Protein AF-Q0W594-F1 (afdb_monomer)

pLDDT: mean 93.72, std 9.68, range [37.03, 98.62]

InterPro domains:
  IPR011004 Trimeric LpxA-like superfamily [SSF51161] (40-113)

Foldseek 3Di:
DDDPQWDADVVQQEIEGDACEEDADEAAEQGEYEYHALYEDAEEYAYAAEYEQAHNYEYAEEYHYAEYEAYANYEYAYEYHYNEEYEYDHLYEYAYEYEHAYEYEEEPNAAYQEEAYAYEYEYEDDDRYPHYHYPHYDYDYDD

Mean predicted aligned error: 4.05 Å

Radius of gyration: 14.61 Å; Cα contacts (8 Å, |Δi|>4): 480; chains: 1; bounding box: 41×26×40 Å

Solvent-accessible surface area (backbone atoms only — not comparable to full-atom values): 6463 Å² total; per-residue (Å²): 134,91,70,65,46,56,46,78,40,74,92,75,42,28,40,34,33,32,62,71,22,73,40,76,64,65,43,79,45,90,28,23,38,38,37,20,41,48,12,34,34,61,29,38,36,42,32,74,22,42,34,36,34,27,46,44,12,32,30,54,26,38,38,34,27,28,32,37,38,37,22,38,50,14,39,29,55,23,37,39,42,27,65,30,40,38,39,36,29,43,45,16,34,29,60,25,47,34,41,27,54,23,35,35,43,35,36,41,67,26,40,34,49,26,39,38,29,63,24,46,34,38,34,23,76,60,79,41,30,91,49,68,47,46,72,38,77,44,83,46,79,86,129

Organism: Methanocella arvoryzae (strain DSM 22066 / NBRC 105507 / MRE50) (NCBI:txid351160)

Sequence (143 aa):
MDRSSIRAHIESNTLIIGKNSNYIKPINYRVNLLAGMNSRLLEHVAIDGDLILSKGAQAMGDVKANNVILGPWTIIRGDLTVKGDLMALDHARVLGKVTCKGSAVIRPDVAFGELQSNGLIEYYGKKPAKKTRGKIVTKKVEK

Nearest PDB structures (foldseek):
  4nuh-assembly1_A  TM=4.005E-01  e=7.119E+00  Leucosporidium
  8x1p-assembly1_A  TM=2.234E-01  e=9.866E+00  Flavobacterium frigoris PS1

Structure (mmCIF, N/CA/C/O backbone):
data_AF-Q0W594-F1
#
_entry.id   AF-Q0W594-F1
#
loop_
_atom_site.group_PDB
_atom_site.id
_atom_site.type_symbol
_atom_site.label_atom_id
_atom_site.label_alt_id
_atom_site.label_comp_id
_atom_site.label_asym_id
_atom_site.label_entity_id
_atom_site.label_seq_id
_atom_site.pdbx_PDB_ins_code
_atom_site.Cartn_x
_atom_site.Cartn_y
_atom_site.Cartn_z
_atom_site.occupancy
_atom_site.B_iso_or_equiv
_atom_site.auth_seq_id
_atom_site.auth_comp_id
_atom_sit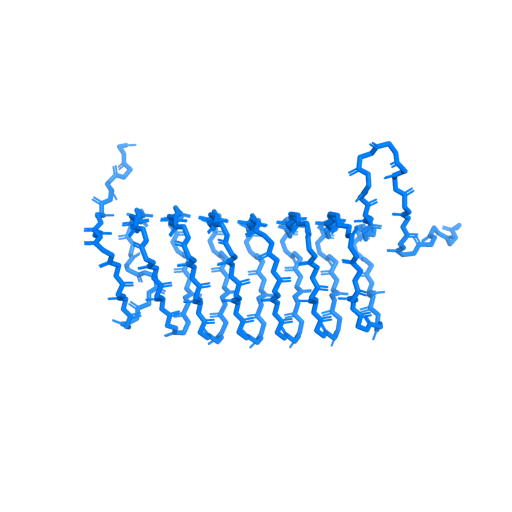e.auth_asym_id
_atom_site.auth_atom_id
_atom_site.pdbx_PDB_model_num
ATOM 1 N N . MET A 1 1 ? 23.094 -13.360 -14.594 1.00 37.03 1 MET A N 1
ATOM 2 C CA . MET A 1 1 ? 22.098 -13.150 -15.666 1.00 37.03 1 MET A CA 1
ATOM 3 C C . MET A 1 1 ? 21.153 -12.060 -15.212 1.00 37.03 1 MET A C 1
ATOM 5 O O . MET A 1 1 ? 20.387 -12.283 -14.281 1.00 37.03 1 MET A O 1
ATOM 9 N N . ASP A 1 2 ? 21.297 -10.880 -15.801 1.00 40.16 2 ASP A N 1
ATOM 10 C CA . ASP A 1 2 ? 20.557 -9.671 -15.453 1.00 40.16 2 ASP A CA 1
ATOM 11 C C . ASP A 1 2 ? 19.096 -9.826 -15.904 1.00 40.16 2 ASP A C 1
ATOM 13 O O . ASP A 1 2 ? 18.748 -9.629 -17.068 1.00 40.16 2 ASP A O 1
ATOM 17 N N . ARG A 1 3 ? 18.245 -10.341 -15.010 1.00 52.50 3 ARG A N 1
ATOM 18 C CA . ARG A 1 3 ? 16.804 -10.400 -15.262 1.00 52.50 3 ARG A CA 1
ATOM 19 C C . ARG A 1 3 ? 16.294 -8.986 -15.079 1.00 52.50 3 ARG A C 1
ATOM 21 O O . ARG A 1 3 ? 16.333 -8.484 -13.959 1.00 52.50 3 ARG A O 1
ATOM 28 N N . SER A 1 4 ? 15.820 -8.375 -16.163 1.00 61.78 4 SER A N 1
ATOM 29 C CA . SER A 1 4 ? 15.199 -7.055 -16.139 1.00 61.78 4 SER A CA 1
ATOM 30 C C . SER A 1 4 ? 14.302 -6.926 -14.909 1.00 61.78 4 SER A C 1
ATOM 32 O O . SER A 1 4 ? 13.412 -7.751 -14.692 1.00 61.78 4 SER A O 1
ATOM 34 N N . SER A 1 5 ? 14.544 -5.892 -14.101 1.00 78.31 5 SER A N 1
ATOM 35 C CA . SER A 1 5 ? 13.817 -5.590 -12.858 1.00 78.31 5 SER A CA 1
ATOM 36 C C . SER A 1 5 ? 12.300 -5.462 -13.036 1.00 78.31 5 SER A C 1
ATOM 38 O O . SER A 1 5 ? 11.571 -5.350 -12.054 1.00 78.31 5 SER A O 1
ATOM 40 N N . ILE A 1 6 ? 11.825 -5.454 -14.282 1.00 89.12 6 ILE A N 1
ATOM 41 C CA . ILE A 1 6 ? 10.448 -5.258 -14.692 1.00 89.12 6 ILE A CA 1
ATOM 42 C C . ILE A 1 6 ? 10.115 -6.146 -15.897 1.00 89.12 6 ILE A C 1
ATOM 44 O O . ILE A 1 6 ? 10.916 -6.275 -16.823 1.00 89.12 6 ILE A O 1
ATOM 48 N N . ARG A 1 7 ? 8.922 -6.743 -15.898 1.00 92.31 7 ARG A N 1
ATOM 49 C CA . ARG A 1 7 ? 8.379 -7.544 -17.002 1.00 92.31 7 ARG A CA 1
ATOM 50 C C . ARG A 1 7 ? 6.889 -7.271 -17.163 1.00 92.31 7 ARG A C 1
ATOM 52 O O . ARG A 1 7 ? 6.177 -7.215 -16.168 1.00 92.31 7 ARG A O 1
ATOM 59 N N . ALA A 1 8 ? 6.404 -7.165 -18.394 1.00 92.94 8 ALA A N 1
ATOM 60 C CA . ALA A 1 8 ? 4.972 -7.121 -18.674 1.00 92.94 8 ALA A CA 1
ATOM 61 C C . ALA A 1 8 ? 4.411 -8.537 -18.880 1.00 92.94 8 ALA A C 1
ATOM 63 O O . ALA A 1 8 ? 5.017 -9.361 -19.564 1.00 92.94 8 ALA A O 1
ATOM 64 N N . HIS A 1 9 ? 3.253 -8.812 -18.290 1.00 94.25 9 HIS A N 1
ATOM 65 C CA . HIS A 1 9 ? 2.424 -9.977 -18.562 1.00 94.25 9 HIS A CA 1
ATOM 66 C C . HIS A 1 9 ? 1.178 -9.506 -19.315 1.00 94.25 9 HIS A C 1
ATOM 68 O O . HIS A 1 9 ? 0.288 -8.886 -18.731 1.00 94.25 9 HIS A O 1
ATOM 74 N N . ILE A 1 10 ? 1.170 -9.738 -20.628 1.00 92.38 10 ILE A N 1
ATOM 75 C CA . ILE A 1 10 ? 0.223 -9.117 -21.565 1.00 92.38 10 ILE A CA 1
ATOM 76 C C . ILE A 1 10 ? -1.206 -9.603 -21.305 1.00 92.38 10 ILE A C 1
ATOM 78 O O . ILE A 1 10 ? -2.116 -8.785 -21.228 1.00 92.38 10 ILE A O 1
ATOM 82 N N . GLU A 1 11 ? -1.392 -10.907 -21.090 1.00 93.25 11 GLU A N 1
ATOM 83 C CA . GLU A 1 11 ? -2.719 -11.522 -20.934 1.00 93.25 11 GLU A CA 1
ATOM 84 C C . GLU A 1 11 ? -3.510 -10.959 -19.747 1.00 93.25 11 GLU A C 1
ATOM 86 O O . GLU A 1 11 ? -4.712 -10.742 -19.846 1.00 93.25 11 GLU A O 1
ATOM 91 N N . SER A 1 12 ? -2.835 -10.672 -18.629 1.00 92.94 12 SER A N 1
ATOM 92 C CA . SER A 1 12 ? -3.466 -10.092 -17.432 1.00 92.94 12 SER A CA 1
ATOM 93 C C . SER A 1 12 ? -3.310 -8.573 -17.341 1.00 92.94 12 SER A C 1
ATOM 95 O O . SER A 1 12 ? -3.648 -7.978 -16.313 1.00 92.94 12 SER A O 1
ATOM 97 N N . ASN A 1 13 ? -2.746 -7.945 -18.380 1.00 95.94 13 ASN A N 1
ATOM 98 C CA . ASN A 1 13 ? -2.372 -6.535 -18.398 1.00 95.94 13 ASN A CA 1
ATOM 99 C C . ASN A 1 13 ? -1.603 -6.120 -17.124 1.00 95.94 13 ASN A C 1
ATOM 101 O O . ASN A 1 13 ? -1.933 -5.128 -16.473 1.00 95.94 13 ASN A O 1
ATOM 105 N N . THR A 1 14 ? -0.623 -6.931 -16.705 1.00 96.75 14 THR A N 1
ATOM 106 C CA . THR A 1 14 ? 0.091 -6.753 -15.431 1.00 96.75 14 THR A CA 1
ATOM 107 C C . THR A 1 14 ? 1.555 -6.427 -15.650 1.00 96.75 14 THR A C 1
ATOM 109 O O . THR A 1 14 ? 2.298 -7.178 -16.278 1.00 96.75 14 THR A O 1
ATOM 112 N N . LEU A 1 15 ? 2.005 -5.340 -15.045 1.00 95.81 15 LEU A N 1
ATOM 113 C CA . LEU A 1 15 ? 3.410 -5.026 -14.883 1.00 95.81 15 LEU A CA 1
ATOM 114 C C . LEU A 1 15 ? 3.941 -5.733 -13.635 1.00 95.81 15 LEU A C 1
ATOM 116 O O . LEU A 1 15 ? 3.368 -5.623 -12.556 1.00 95.81 15 LEU A O 1
ATOM 120 N N . ILE A 1 16 ? 5.027 -6.478 -13.773 1.00 96.19 16 ILE A N 1
ATOM 121 C CA . ILE A 1 16 ? 5.621 -7.270 -12.698 1.00 96.19 16 ILE A CA 1
ATOM 122 C C . ILE A 1 16 ? 7.002 -6.706 -12.405 1.00 96.19 16 ILE A C 1
ATOM 124 O O . ILE A 1 16 ? 7.886 -6.764 -13.258 1.00 96.19 16 ILE A O 1
ATOM 128 N N . ILE A 1 17 ? 7.200 -6.202 -11.190 1.00 95.31 17 ILE A N 1
ATOM 129 C CA . ILE A 1 17 ? 8.519 -5.825 -10.682 1.00 95.31 17 ILE A CA 1
ATOM 130 C C . ILE A 1 17 ? 9.139 -7.048 -10.018 1.00 95.31 17 ILE A C 1
ATOM 132 O O . ILE A 1 17 ? 8.504 -7.728 -9.209 1.00 95.31 17 ILE A O 1
ATOM 136 N N . GLY A 1 18 ? 10.381 -7.344 -10.385 1.00 94.50 18 GLY A N 1
ATOM 137 C CA . GLY A 1 18 ? 11.125 -8.489 -9.882 1.00 94.50 18 GLY A CA 1
ATOM 138 C C . GLY A 1 18 ? 11.289 -8.475 -8.361 1.00 94.50 18 GLY A C 1
ATOM 139 O O . GLY A 1 18 ? 11.218 -7.442 -7.694 1.00 94.50 18 GLY A O 1
ATOM 140 N N . LYS A 1 19 ? 11.521 -9.658 -7.790 1.00 95.38 19 LYS A N 1
ATOM 141 C CA . LYS A 1 19 ? 11.888 -9.795 -6.375 1.00 95.38 19 LYS A CA 1
ATOM 142 C C . LYS A 1 19 ? 13.265 -9.169 -6.145 1.00 95.38 19 LYS A C 1
ATOM 144 O O . LYS A 1 19 ? 14.154 -9.353 -6.970 1.00 95.38 19 LYS A O 1
ATOM 149 N N . ASN A 1 20 ? 13.453 -8.502 -5.006 1.00 95.12 20 ASN A N 1
ATOM 150 C CA . ASN A 1 20 ? 14.691 -7.802 -4.638 1.00 95.12 20 ASN A CA 1
ATOM 151 C C . ASN A 1 20 ? 15.158 -6.772 -5.690 1.00 95.12 20 ASN A C 1
ATOM 153 O O . ASN A 1 20 ? 16.345 -6.465 -5.776 1.00 95.12 20 ASN A O 1
ATOM 157 N N . SER A 1 21 ? 14.238 -6.258 -6.509 1.00 93.69 21 SER A N 1
ATOM 158 C CA . SER A 1 21 ? 14.547 -5.304 -7.572 1.00 93.69 21 SER A CA 1
ATOM 159 C C . SER A 1 21 ? 14.194 -3.880 -7.159 1.00 93.69 21 SER A C 1
ATOM 161 O O . SER A 1 21 ? 13.203 -3.651 -6.467 1.00 93.69 21 SER A O 1
ATOM 163 N N . ASN A 1 22 ? 14.974 -2.914 -7.639 1.00 93.69 22 ASN A N 1
ATOM 164 C CA . ASN A 1 22 ? 14.660 -1.495 -7.510 1.00 93.69 22 ASN A CA 1
ATOM 165 C C . ASN A 1 22 ? 14.122 -0.975 -8.846 1.00 93.69 22 ASN A C 1
ATOM 167 O O . ASN A 1 22 ? 14.730 -1.201 -9.894 1.00 93.69 22 ASN A O 1
ATOM 171 N N . TYR A 1 23 ? 13.001 -0.264 -8.803 1.00 93.56 23 TYR A N 1
ATOM 172 C CA . TYR A 1 23 ? 12.433 0.453 -9.933 1.00 93.56 23 TYR A CA 1
ATOM 173 C C . TYR A 1 23 ? 12.455 1.949 -9.638 1.00 93.56 23 TYR A C 1
ATOM 175 O O . TYR A 1 23 ? 11.864 2.409 -8.664 1.00 93.56 23 TYR A O 1
ATOM 183 N N . ILE A 1 24 ? 13.192 2.689 -10.464 1.00 92.06 24 ILE A N 1
ATOM 184 C CA . ILE A 1 24 ? 13.577 4.081 -10.189 1.00 92.06 24 ILE A CA 1
ATOM 185 C C . ILE A 1 24 ? 12.635 5.075 -10.878 1.00 92.06 24 ILE A C 1
ATOM 187 O O . ILE A 1 24 ? 12.624 6.246 -10.544 1.00 92.06 24 ILE A O 1
ATOM 191 N N . LYS A 1 25 ? 11.853 4.637 -11.867 1.00 92.12 25 LYS A N 1
ATOM 192 C CA . LYS A 1 25 ? 10.979 5.536 -12.627 1.00 92.12 25 LYS A CA 1
ATOM 193 C C . LYS A 1 25 ? 9.592 5.611 -11.981 1.00 92.12 25 LYS A C 1
ATOM 195 O O . LYS A 1 25 ? 9.164 4.632 -11.368 1.00 92.12 25 LYS A O 1
ATOM 200 N N . PRO A 1 26 ? 8.857 6.719 -12.157 1.00 93.38 26 PRO A N 1
ATOM 201 C CA . PRO A 1 26 ? 7.455 6.758 -11.775 1.00 93.38 26 PRO A CA 1
ATOM 202 C C . PRO A 1 26 ? 6.641 5.792 -12.643 1.00 93.38 26 PRO A C 1
ATOM 204 O O . PRO A 1 26 ? 6.914 5.615 -13.834 1.00 93.38 26 PRO A O 1
ATOM 207 N N . ILE A 1 27 ? 5.629 5.163 -12.050 1.00 93.25 27 ILE A N 1
ATOM 208 C CA . ILE A 1 27 ? 4.746 4.218 -12.746 1.00 93.25 27 ILE A CA 1
ATOM 209 C C . ILE A 1 27 ? 3.416 4.920 -12.992 1.00 93.25 27 ILE A C 1
ATOM 211 O O . ILE A 1 27 ? 2.629 5.054 -12.066 1.00 93.25 27 ILE A O 1
ATOM 215 N N . ASN A 1 28 ? 3.163 5.342 -14.233 1.00 94.50 28 ASN A N 1
ATOM 216 C CA . ASN A 1 28 ? 1.923 6.013 -14.641 1.00 94.50 28 ASN A CA 1
ATOM 217 C C . ASN A 1 28 ? 1.291 5.275 -15.827 1.00 94.50 28 ASN A C 1
ATOM 219 O O . ASN A 1 28 ? 1.350 5.742 -16.963 1.00 94.50 28 ASN A O 1
ATOM 223 N N . TYR A 1 29 ? 0.752 4.080 -15.579 1.00 91.81 29 TYR A N 1
ATOM 224 C CA . TYR A 1 29 ? 0.275 3.185 -16.637 1.00 91.81 29 TYR A CA 1
ATOM 225 C C . TYR A 1 29 ? -1.129 2.645 -16.355 1.00 91.81 29 TYR A C 1
ATOM 227 O O . TYR A 1 29 ? -1.524 2.423 -15.210 1.00 91.81 29 TYR A O 1
ATOM 235 N N . ARG A 1 30 ? -1.873 2.355 -17.425 1.00 95.12 30 ARG A N 1
ATOM 236 C CA . ARG A 1 30 ? -3.197 1.715 -17.367 1.00 95.12 30 ARG A CA 1
ATOM 237 C C . ARG A 1 30 ? -3.058 0.193 -17.301 1.00 95.12 30 ARG A C 1
ATOM 239 O O . ARG A 1 30 ? -3.429 -0.516 -18.233 1.00 95.12 30 ARG A O 1
ATOM 246 N N . VAL A 1 31 ? -2.456 -0.285 -16.217 1.00 96.38 31 VAL A N 1
ATOM 247 C CA . VAL A 1 31 ? -2.088 -1.691 -15.995 1.00 96.38 31 VAL A CA 1
ATOM 248 C C . VAL A 1 31 ? -2.336 -2.085 -14.544 1.00 96.38 31 VAL A C 1
ATOM 250 O O . VAL A 1 31 ? -2.406 -1.230 -13.663 1.00 96.38 31 VAL A O 1
ATOM 253 N N . ASN A 1 32 ? -2.399 -3.385 -14.290 1.00 97.88 32 ASN A N 1
ATOM 254 C CA . ASN A 1 32 ? -2.206 -3.941 -12.955 1.00 97.88 32 ASN A CA 1
ATOM 255 C C . ASN A 1 32 ? -0.713 -3.896 -12.596 1.00 97.88 32 ASN A C 1
ATOM 257 O O . ASN A 1 32 ? 0.136 -4.005 -13.482 1.00 97.88 32 ASN A O 1
ATOM 261 N N . LEU A 1 33 ? -0.364 -3.790 -11.316 1.00 97.69 33 LEU A N 1
ATOM 262 C CA . LEU A 1 33 ? 1.027 -3.819 -10.857 1.00 97.69 33 LEU A CA 1
ATOM 263 C C . LEU A 1 33 ? 1.216 -4.878 -9.774 1.00 97.69 33 LEU A C 1
ATOM 265 O O . LEU A 1 33 ? 0.585 -4.832 -8.722 1.00 97.69 33 LEU A O 1
ATOM 269 N N . LEU A 1 34 ? 2.152 -5.794 -10.003 1.00 97.69 34 LEU A N 1
ATOM 270 C CA . LEU A 1 34 ? 2.643 -6.728 -8.999 1.00 97.69 34 LEU A CA 1
ATOM 271 C C . LEU A 1 34 ? 4.080 -6.353 -8.654 1.00 97.69 34 LEU A C 1
ATOM 273 O O . LEU A 1 34 ? 5.005 -6.593 -9.432 1.00 97.69 34 LEU A O 1
ATOM 277 N N . ALA A 1 35 ? 4.280 -5.785 -7.470 1.00 97.06 35 ALA A N 1
ATOM 278 C CA . ALA A 1 35 ? 5.608 -5.531 -6.940 1.00 97.06 35 ALA A CA 1
ATOM 279 C C . ALA A 1 35 ? 6.101 -6.771 -6.188 1.00 97.06 35 ALA A C 1
ATOM 281 O O . ALA A 1 35 ? 5.488 -7.202 -5.206 1.00 97.06 35 ALA A O 1
ATOM 282 N N . GLY A 1 36 ? 7.182 -7.385 -6.671 1.00 96.50 36 GLY A N 1
ATOM 283 C CA . GLY A 1 36 ? 7.755 -8.601 -6.100 1.00 96.50 36 GLY A CA 1
ATOM 284 C C . GLY A 1 36 ? 8.251 -8.425 -4.663 1.00 96.50 36 GLY A C 1
ATOM 285 O O . GLY A 1 36 ? 8.382 -7.316 -4.149 1.00 96.50 36 GLY A O 1
ATOM 286 N N . MET A 1 37 ? 8.547 -9.537 -3.988 1.00 96.81 37 MET A N 1
ATOM 287 C CA . MET A 1 37 ? 9.037 -9.508 -2.604 1.00 96.81 37 MET A CA 1
ATOM 288 C C . MET A 1 37 ? 10.298 -8.653 -2.464 1.00 96.81 37 MET A C 1
ATOM 290 O O . MET A 1 37 ? 11.202 -8.764 -3.293 1.00 96.81 37 MET A O 1
ATOM 294 N N . ASN A 1 38 ? 10.351 -7.830 -1.414 1.00 96.56 38 ASN A N 1
ATOM 295 C CA . ASN A 1 38 ? 11.442 -6.887 -1.131 1.00 96.56 38 ASN A CA 1
ATOM 296 C C . ASN A 1 38 ? 11.800 -5.948 -2.300 1.00 96.56 38 ASN A C 1
ATOM 298 O O . ASN A 1 38 ? 12.908 -5.410 -2.341 1.00 96.56 38 AS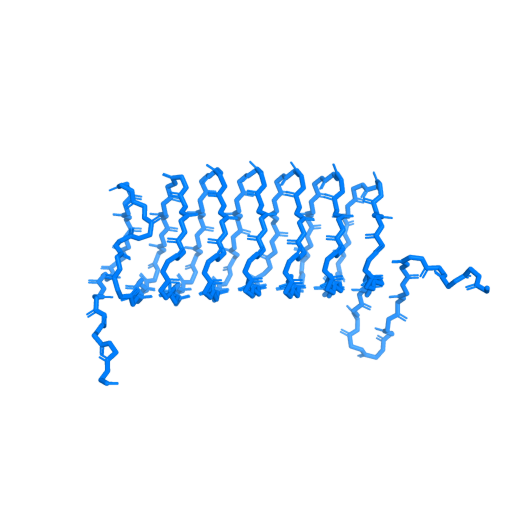N A O 1
ATOM 302 N N . SER A 1 39 ? 10.904 -5.778 -3.276 1.00 96.69 39 SER A N 1
ATOM 303 C CA . SER A 1 39 ? 11.107 -4.806 -4.348 1.00 96.69 39 SER A CA 1
ATOM 304 C C . SER A 1 39 ? 10.936 -3.385 -3.819 1.00 96.69 39 SER A C 1
ATOM 306 O O . SER A 1 39 ? 10.255 -3.162 -2.816 1.00 96.69 39 SER A O 1
ATOM 308 N N . ARG A 1 40 ? 11.566 -2.413 -4.476 1.00 96.44 40 ARG A N 1
ATOM 309 C CA . ARG A 1 40 ? 11.447 -0.999 -4.114 1.00 96.44 40 ARG A CA 1
ATOM 310 C C . ARG A 1 40 ? 11.025 -0.189 -5.324 1.00 96.44 40 ARG A C 1
ATOM 312 O O . ARG A 1 40 ? 11.707 -0.202 -6.344 1.00 96.44 40 ARG A O 1
ATOM 319 N N . LEU A 1 41 ? 9.923 0.529 -5.189 1.00 96.19 41 LEU A N 1
ATOM 320 C CA . LEU A 1 41 ? 9.449 1.539 -6.125 1.00 96.19 41 LEU A CA 1
ATOM 321 C C . LEU A 1 41 ? 9.919 2.876 -5.557 1.00 96.19 41 LEU A C 1
ATOM 323 O O . LEU A 1 41 ? 9.449 3.291 -4.499 1.00 96.19 41 LEU A O 1
ATOM 327 N N . LEU A 1 42 ? 10.931 3.483 -6.174 1.00 94.19 42 LEU A N 1
ATOM 328 C CA . LEU A 1 42 ? 11.601 4.657 -5.602 1.00 94.19 42 LEU A CA 1
ATOM 329 C C . LEU A 1 42 ? 10.857 5.970 -5.852 1.00 94.19 42 LEU A C 1
ATOM 331 O O . LEU A 1 42 ? 11.166 6.963 -5.210 1.00 94.19 42 LEU A O 1
ATOM 335 N N . GLU A 1 43 ? 9.859 5.942 -6.725 1.00 94.56 43 GLU A N 1
ATOM 336 C CA . GLU A 1 43 ? 9.040 7.090 -7.104 1.00 94.56 43 GLU A CA 1
ATOM 337 C C . GLU A 1 43 ? 7.555 6.799 -6.849 1.00 94.56 43 GLU A C 1
ATOM 339 O O . GLU A 1 43 ? 7.191 5.766 -6.271 1.00 94.56 43 GLU A O 1
ATOM 344 N N . HIS A 1 44 ? 6.683 7.713 -7.275 1.00 94.44 44 HIS A N 1
ATOM 345 C CA . HIS A 1 44 ? 5.239 7.538 -7.174 1.00 94.44 44 HIS A CA 1
ATOM 346 C C . HIS A 1 44 ? 4.694 6.465 -8.125 1.00 94.44 44 HIS A C 1
ATOM 348 O O . HIS A 1 44 ? 5.228 6.189 -9.207 1.00 94.44 44 HIS A O 1
ATOM 354 N N . VAL A 1 45 ? 3.574 5.876 -7.716 1.00 97.00 45 VAL A N 1
ATOM 355 C CA . VAL A 1 45 ? 2.833 4.866 -8.472 1.00 97.00 45 VAL A CA 1
ATOM 356 C C . VAL A 1 45 ? 1.414 5.368 -8.668 1.00 97.00 45 VAL A C 1
ATOM 358 O O . VAL A 1 45 ? 0.674 5.506 -7.703 1.00 97.00 45 VAL A O 1
ATOM 361 N N . ALA A 1 46 ? 1.002 5.602 -9.905 1.00 97.38 46 ALA A N 1
ATOM 362 C CA . ALA A 1 46 ? -0.376 5.892 -10.263 1.00 97.38 46 ALA A CA 1
ATOM 363 C C . ALA A 1 46 ? -0.822 4.958 -11.390 1.00 97.38 46 ALA A C 1
ATOM 365 O O . ALA A 1 46 ? -0.436 5.109 -12.547 1.00 97.38 46 ALA A O 1
ATOM 366 N N . ILE A 1 47 ? -1.659 3.985 -11.051 1.00 97.44 47 ILE A N 1
ATOM 367 C CA . ILE A 1 47 ? -2.191 3.023 -12.012 1.00 97.44 47 ILE A CA 1
ATOM 368 C C . ILE A 1 47 ? -3.717 3.030 -12.020 1.00 97.44 47 ILE A C 1
ATOM 370 O O . ILE A 1 47 ? -4.373 3.339 -11.022 1.00 97.44 47 ILE A O 1
ATOM 374 N N . ASP A 1 48 ? -4.283 2.656 -13.164 1.00 94.69 48 ASP A N 1
ATOM 375 C CA . ASP A 1 48 ? -5.726 2.443 -13.328 1.00 94.69 48 ASP A CA 1
ATOM 376 C C . ASP A 1 48 ? -6.126 0.962 -13.207 1.00 94.69 48 ASP A C 1
ATOM 378 O O . ASP A 1 48 ? -7.206 0.575 -13.645 1.00 94.69 48 ASP A O 1
ATOM 382 N N . GLY A 1 49 ? -5.262 0.141 -12.613 1.00 97.00 49 GLY A N 1
ATOM 383 C CA . GLY A 1 49 ? -5.525 -1.259 -12.292 1.00 97.00 49 GLY A CA 1
ATOM 384 C C . GLY A 1 49 ? -5.285 -1.567 -10.819 1.00 97.00 49 GLY A C 1
ATOM 385 O O . GLY A 1 49 ? -5.159 -0.665 -9.983 1.00 97.00 49 GLY A O 1
ATOM 386 N N . ASP A 1 50 ? -5.218 -2.854 -10.513 1.00 98.25 50 ASP A N 1
ATOM 387 C CA . ASP A 1 50 ? -5.007 -3.356 -9.161 1.00 98.25 50 ASP A CA 1
ATOM 388 C C . ASP A 1 50 ? -3.519 -3.417 -8.818 1.00 98.25 50 ASP A C 1
ATOM 390 O O . ASP A 1 50 ? -2.669 -3.721 -9.660 1.00 98.25 50 ASP A O 1
ATOM 394 N N . LEU A 1 51 ? -3.203 -3.128 -7.558 1.00 98.31 51 LEU A N 1
ATOM 395 C CA . LEU A 1 51 ? -1.848 -3.139 -7.028 1.00 98.31 51 LEU A CA 1
ATOM 396 C C . LEU A 1 51 ? -1.686 -4.237 -5.984 1.00 98.31 51 LEU A C 1
ATOM 398 O O . LEU A 1 51 ? -2.412 -4.283 -4.992 1.00 98.31 51 LEU A O 1
ATOM 402 N N . ILE A 1 52 ? -0.644 -5.042 -6.148 1.00 98.38 52 ILE A N 1
ATOM 403 C CA . ILE A 1 52 ? -0.180 -5.984 -5.136 1.00 98.38 52 ILE A CA 1
ATOM 404 C C . ILE A 1 52 ? 1.256 -5.623 -4.773 1.00 98.38 52 ILE A C 1
ATOM 406 O O . ILE A 1 52 ? 2.172 -5.778 -5.584 1.00 98.38 52 ILE A O 1
ATOM 410 N N . LEU A 1 53 ? 1.467 -5.178 -3.536 1.00 98.00 53 LEU A N 1
ATOM 411 C CA . LEU A 1 53 ? 2.798 -5.086 -2.946 1.00 98.00 53 LEU A CA 1
ATOM 412 C C . LEU A 1 53 ? 3.079 -6.394 -2.208 1.00 98.00 53 LEU A C 1
ATOM 414 O O . LEU A 1 53 ? 2.460 -6.680 -1.192 1.00 98.00 53 LEU A O 1
ATOM 418 N N . SER A 1 54 ? 3.992 -7.219 -2.717 1.00 98.00 54 SER A N 1
ATOM 419 C CA . SER A 1 54 ? 4.346 -8.485 -2.057 1.00 98.00 54 SER A CA 1
ATOM 420 C C . SER A 1 54 ? 5.091 -8.246 -0.739 1.00 98.00 54 SER A C 1
ATOM 422 O O . SER A 1 54 ? 5.530 -7.136 -0.452 1.00 98.00 54 SER A O 1
ATOM 424 N N . LYS A 1 55 ? 5.306 -9.309 0.048 1.00 98.00 55 LYS A N 1
ATOM 425 C CA . LYS A 1 55 ? 6.022 -9.247 1.334 1.00 98.00 55 LYS A CA 1
ATOM 426 C C . LYS A 1 55 ? 7.287 -8.376 1.272 1.00 98.00 55 LYS A C 1
ATOM 428 O O . LYS A 1 55 ? 8.161 -8.612 0.434 1.00 98.00 55 LYS A O 1
ATOM 433 N N . GLY A 1 56 ? 7.377 -7.396 2.170 1.00 97.44 56 GLY A N 1
ATOM 434 C CA . GLY A 1 56 ? 8.530 -6.500 2.305 1.00 97.44 56 GLY A CA 1
ATOM 435 C C . GLY A 1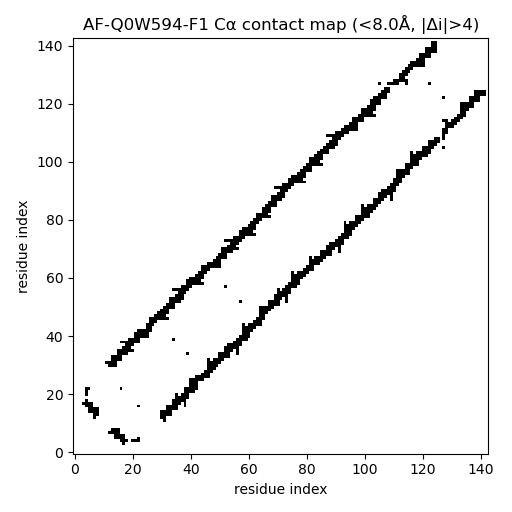 56 ? 8.740 -5.514 1.149 1.00 97.44 56 GLY A C 1
ATOM 436 O O . GLY A 1 56 ? 9.743 -4.800 1.152 1.00 97.44 56 GLY A O 1
ATOM 437 N N . ALA A 1 57 ? 7.844 -5.468 0.156 1.00 97.88 57 ALA A N 1
ATOM 438 C CA . ALA A 1 57 ? 7.920 -4.490 -0.923 1.00 97.88 57 ALA A CA 1
ATOM 439 C C . ALA A 1 57 ? 7.693 -3.070 -0.388 1.00 97.88 57 ALA A C 1
ATOM 441 O O . ALA A 1 57 ? 6.942 -2.856 0.568 1.00 97.88 57 ALA A O 1
ATOM 442 N N . GLN A 1 58 ? 8.352 -2.095 -1.006 1.00 97.75 58 GLN A N 1
ATOM 443 C CA . GLN A 1 58 ? 8.324 -0.714 -0.547 1.00 97.75 58 GLN A CA 1
ATOM 444 C C . GLN A 1 58 ? 8.001 0.248 -1.688 1.00 97.75 58 GLN A C 1
ATOM 446 O O . GLN A 1 58 ? 8.531 0.100 -2.787 1.00 97.75 58 GLN A O 1
ATOM 451 N N . ALA A 1 59 ? 7.187 1.260 -1.405 1.00 97.38 59 ALA A N 1
ATOM 452 C CA . ALA A 1 59 ? 6.973 2.411 -2.274 1.00 97.38 59 ALA A CA 1
ATOM 453 C C . ALA A 1 59 ? 7.435 3.675 -1.543 1.00 97.38 59 ALA A C 1
ATOM 455 O O . ALA A 1 59 ? 7.016 3.945 -0.416 1.00 97.38 59 ALA A O 1
ATOM 456 N N . MET A 1 60 ? 8.360 4.416 -2.148 1.00 96.38 60 MET A N 1
ATOM 457 C CA . MET A 1 60 ? 8.959 5.600 -1.530 1.00 96.38 60 MET A CA 1
ATOM 458 C C . MET A 1 60 ? 8.114 6.859 -1.735 1.00 96.38 60 MET A C 1
ATOM 460 O O . MET A 1 60 ? 8.207 7.767 -0.916 1.00 96.38 60 MET A O 1
ATOM 464 N N . GLY A 1 61 ? 7.292 6.899 -2.786 1.00 96.06 61 GLY A N 1
ATOM 465 C CA . GLY A 1 61 ? 6.365 7.994 -3.059 1.00 96.06 61 GLY A CA 1
ATOM 466 C C . GLY A 1 61 ? 4.910 7.655 -2.742 1.00 96.06 61 GLY A C 1
ATOM 467 O O . GLY A 1 61 ? 4.604 6.655 -2.081 1.00 96.06 61 GLY A O 1
ATOM 468 N N . ASP A 1 62 ? 4.023 8.502 -3.258 1.00 97.94 62 ASP A N 1
ATOM 469 C CA . ASP A 1 62 ? 2.578 8.309 -3.189 1.00 97.94 62 ASP A CA 1
ATOM 470 C C . ASP A 1 62 ? 2.126 7.164 -4.096 1.00 97.94 62 ASP A C 1
ATOM 472 O O . ASP A 1 62 ? 2.701 6.899 -5.157 1.00 97.94 62 ASP A O 1
ATOM 476 N N . VAL A 1 63 ? 1.056 6.493 -3.681 1.00 98.31 63 VAL A N 1
ATOM 477 C CA . VAL A 1 63 ? 0.491 5.343 -4.379 1.00 98.31 63 VAL A CA 1
ATOM 478 C C . VAL A 1 63 ? -0.988 5.576 -4.657 1.00 98.31 63 VAL A C 1
ATOM 480 O O . VAL A 1 63 ? -1.778 5.840 -3.753 1.00 98.31 63 VAL A O 1
ATOM 483 N N . LYS A 1 64 ? -1.385 5.418 -5.916 1.00 98.38 64 LYS A N 1
ATOM 484 C CA . LYS A 1 64 ? -2.763 5.478 -6.393 1.00 98.38 64 LYS A CA 1
ATOM 485 C C . LYS A 1 64 ? -3.062 4.264 -7.263 1.00 98.38 64 LYS A C 1
ATOM 487 O O . LYS A 1 64 ? -2.390 4.041 -8.266 1.00 98.38 64 LYS A O 1
ATOM 492 N N . ALA A 1 65 ? -4.087 3.508 -6.895 1.00 98.25 65 ALA A N 1
ATOM 493 C CA . ALA A 1 65 ? -4.514 2.317 -7.626 1.00 98.25 65 ALA A CA 1
ATOM 494 C C . ALA A 1 65 ? -6.023 2.080 -7.474 1.00 98.25 65 ALA A C 1
ATOM 496 O O . ALA A 1 65 ? -6.710 2.803 -6.740 1.00 98.25 65 ALA A O 1
ATOM 497 N N . ASN A 1 66 ? -6.548 1.090 -8.198 1.00 97.69 66 ASN A N 1
ATOM 498 C CA . ASN A 1 66 ? -7.947 0.702 -8.105 1.00 97.69 66 ASN A CA 1
ATOM 499 C C . ASN A 1 66 ? -8.205 -0.080 -6.813 1.00 97.69 66 ASN A C 1
ATOM 501 O O . ASN A 1 66 ? -8.644 0.530 -5.841 1.00 97.69 66 ASN A O 1
ATOM 505 N N . ASN A 1 67 ? -7.847 -1.364 -6.764 1.00 98.19 67 ASN A N 1
ATOM 506 C CA . ASN A 1 67 ? -7.769 -2.132 -5.522 1.00 98.19 67 ASN A CA 1
ATOM 507 C C . ASN A 1 67 ? -6.312 -2.284 -5.081 1.00 98.19 67 ASN A C 1
ATOM 509 O O . ASN A 1 67 ? -5.399 -2.286 -5.912 1.00 98.19 67 ASN A O 1
ATOM 513 N N . VAL A 1 68 ? -6.081 -2.405 -3.773 1.00 98.56 68 VAL A N 1
ATOM 514 C CA . VAL A 1 68 ? -4.725 -2.518 -3.221 1.00 98.56 68 VAL A CA 1
ATOM 515 C C . VAL A 1 68 ? -4.634 -3.650 -2.216 1.00 98.56 68 VAL A C 1
ATOM 517 O O . VAL A 1 68 ? -5.376 -3.685 -1.237 1.00 98.56 68 VAL A O 1
ATOM 520 N N . ILE A 1 69 ? -3.650 -4.524 -2.420 1.00 98.62 69 ILE A N 1
ATOM 521 C CA . ILE A 1 69 ? -3.210 -5.509 -1.435 1.00 98.62 69 ILE A CA 1
ATOM 522 C C . ILE A 1 69 ? -1.810 -5.124 -0.961 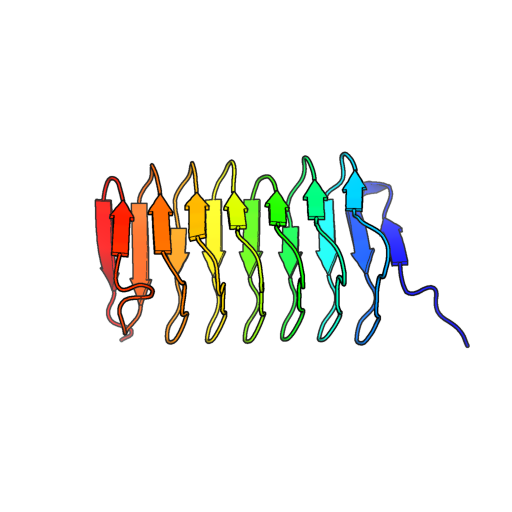1.00 98.62 69 ILE A C 1
ATOM 524 O O . ILE A 1 69 ? -0.837 -5.172 -1.720 1.00 98.62 69 ILE A O 1
ATOM 528 N N . LEU A 1 70 ? -1.709 -4.754 0.312 1.00 98.38 70 LEU A N 1
ATOM 529 C CA . LEU A 1 70 ? -0.443 -4.552 1.004 1.00 98.38 70 LEU A CA 1
ATOM 530 C C . LEU A 1 70 ? -0.038 -5.870 1.657 1.00 98.38 70 LEU A C 1
ATOM 532 O O . LEU A 1 70 ? -0.674 -6.321 2.607 1.00 98.38 70 LEU A O 1
ATOM 536 N N . GLY A 1 71 ? 1.002 -6.503 1.128 1.00 97.94 71 GLY A N 1
ATOM 537 C CA . GLY A 1 71 ? 1.591 -7.709 1.686 1.00 97.94 71 GLY A CA 1
ATOM 538 C C . GLY A 1 71 ? 2.184 -7.499 3.082 1.00 97.94 71 GLY A C 1
ATOM 539 O O . GLY A 1 71 ? 2.332 -6.368 3.550 1.00 97.94 71 GLY A O 1
ATOM 540 N N . PRO A 1 72 ? 2.588 -8.582 3.765 1.00 97.88 72 PRO A N 1
ATOM 541 C CA . PRO A 1 72 ? 3.168 -8.454 5.091 1.00 97.88 72 PRO A CA 1
ATOM 542 C C . PRO A 1 72 ? 4.446 -7.614 5.048 1.00 97.88 72 PRO A C 1
ATOM 544 O O . PRO A 1 72 ? 5.258 -7.769 4.130 1.00 97.88 72 PRO A O 1
ATOM 547 N N . TRP A 1 73 ? 4.659 -6.761 6.047 1.00 97.88 73 TRP A N 1
ATOM 548 C CA . TRP A 1 73 ? 5.856 -5.909 6.155 1.00 97.88 73 TRP A CA 1
ATOM 549 C C . TRP A 1 73 ? 6.074 -4.913 5.004 1.00 97.88 73 TRP A C 1
ATOM 551 O O . TRP A 1 73 ? 7.176 -4.382 4.860 1.00 97.88 73 TRP A O 1
ATOM 561 N N . THR A 1 74 ? 5.072 -4.652 4.162 1.00 98.25 74 THR A N 1
ATOM 562 C CA . THR A 1 74 ? 5.210 -3.623 3.121 1.00 98.25 74 THR A CA 1
ATOM 563 C C . THR A 1 74 ? 5.265 -2.230 3.723 1.00 98.25 74 THR A C 1
ATOM 565 O O . THR A 1 74 ? 4.636 -1.979 4.752 1.00 98.25 74 THR A O 1
ATOM 568 N N . ILE A 1 75 ? 5.965 -1.312 3.060 1.00 98.31 75 ILE A N 1
ATOM 569 C CA . ILE A 1 75 ? 6.091 0.077 3.513 1.00 98.31 75 ILE A CA 1
ATOM 570 C C . ILE A 1 75 ? 5.765 1.025 2.363 1.00 98.31 75 ILE A C 1
ATOM 572 O O . ILE A 1 75 ? 6.453 1.022 1.348 1.00 98.31 75 ILE A O 1
ATOM 576 N N . ILE A 1 76 ? 4.769 1.883 2.548 1.00 98.25 76 ILE A N 1
ATOM 577 C CA . ILE A 1 76 ? 4.535 3.052 1.699 1.00 98.25 76 ILE A CA 1
ATOM 578 C C . ILE A 1 76 ? 4.940 4.287 2.499 1.00 98.25 76 ILE A C 1
ATOM 580 O O . ILE A 1 76 ? 4.463 4.492 3.618 1.00 98.25 76 ILE A O 1
ATOM 584 N N . ARG A 1 77 ? 5.863 5.085 1.963 1.00 97.69 77 ARG A N 1
ATOM 585 C CA . ARG A 1 77 ? 6.334 6.304 2.634 1.00 97.69 77 ARG A CA 1
ATOM 586 C C . ARG A 1 77 ? 5.444 7.516 2.370 1.00 97.69 77 ARG A C 1
ATOM 588 O O . ARG A 1 77 ? 5.354 8.363 3.251 1.00 97.69 77 ARG A O 1
ATOM 595 N N . GLY A 1 78 ? 4.799 7.575 1.209 1.00 97.44 78 GLY A N 1
ATOM 596 C CA . GLY A 1 78 ? 3.825 8.610 0.875 1.00 97.44 78 GLY A CA 1
ATOM 597 C C . GLY A 1 78 ? 2.399 8.275 1.315 1.00 97.44 78 GLY A C 1
ATOM 598 O O . GLY A 1 78 ? 2.163 7.420 2.180 1.00 97.44 78 GLY A O 1
ATOM 599 N N . ASP A 1 79 ? 1.454 8.949 0.673 1.00 98.25 79 ASP A N 1
ATOM 600 C CA . ASP A 1 79 ? 0.020 8.725 0.811 1.00 98.25 79 ASP A CA 1
ATOM 601 C C . ASP A 1 79 ? -0.450 7.544 -0.051 1.00 98.25 79 ASP A C 1
ATOM 603 O O . ASP A 1 79 ? 0.113 7.228 -1.101 1.00 98.25 79 ASP A O 1
ATOM 607 N N . LEU A 1 80 ? -1.532 6.894 0.379 1.00 98.44 80 LEU A N 1
ATOM 608 C CA . LEU A 1 80 ? -2.173 5.798 -0.343 1.00 98.44 80 LEU A CA 1
ATOM 609 C C . LEU A 1 80 ? -3.610 6.175 -0.710 1.00 98.44 80 LEU A C 1
ATOM 611 O O . LEU A 1 80 ? -4.459 6.355 0.160 1.00 98.44 80 LEU A O 1
ATOM 615 N N . THR A 1 81 ? -3.901 6.237 -2.006 1.00 98.44 81 THR A N 1
ATOM 616 C CA . THR A 1 81 ? -5.242 6.471 -2.552 1.00 98.44 81 THR A CA 1
ATOM 617 C C . THR A 1 81 ? -5.760 5.225 -3.268 1.00 98.44 81 THR A C 1
ATOM 619 O O . THR A 1 81 ? -5.233 4.817 -4.301 1.00 98.44 81 THR A O 1
ATOM 622 N N . VAL A 1 82 ? -6.844 4.653 -2.756 1.00 98.31 82 VAL A N 1
ATOM 623 C CA . VAL A 1 82 ? -7.482 3.436 -3.273 1.00 98.31 82 VAL A CA 1
ATOM 624 C C . VAL A 1 82 ? -8.883 3.781 -3.775 1.00 98.31 82 VAL A C 1
ATOM 626 O O . VAL A 1 82 ? -9.697 4.335 -3.030 1.00 98.31 82 VAL A O 1
ATOM 629 N N . LYS A 1 83 ? -9.167 3.515 -5.056 1.00 97.62 83 LYS A N 1
ATOM 630 C CA . LYS A 1 83 ? -10.483 3.810 -5.662 1.00 97.62 83 LYS A CA 1
ATOM 631 C C . LYS A 1 83 ? -11.541 2.740 -5.350 1.00 97.62 83 LYS A C 1
ATOM 633 O O . LYS A 1 83 ? -12.724 3.064 -5.391 1.00 97.62 83 LYS A O 1
ATOM 638 N N . GLY A 1 84 ? -11.116 1.515 -5.073 1.00 97.06 84 GLY A N 1
ATOM 639 C CA . GLY A 1 84 ? -11.931 0.377 -4.663 1.00 97.06 84 GLY A CA 1
ATOM 640 C C . GLY A 1 84 ? -11.562 -0.045 -3.247 1.00 97.06 84 GLY A C 1
ATOM 641 O O . GLY A 1 84 ? -11.531 0.805 -2.357 1.00 97.06 84 GLY A O 1
ATOM 642 N N . ASP A 1 85 ? -11.258 -1.325 -3.056 1.00 98.12 85 ASP A N 1
ATOM 643 C CA . ASP A 1 85 ? -11.017 -1.923 -1.743 1.00 98.12 85 ASP A CA 1
ATOM 644 C C . ASP A 1 85 ? -9.528 -2.013 -1.374 1.00 98.12 85 ASP A C 1
ATOM 646 O O . ASP A 1 85 ? -8.640 -2.165 -2.222 1.00 98.12 85 ASP A O 1
ATOM 650 N N . LEU A 1 86 ? -9.264 -1.943 -0.069 1.00 98.25 86 LEU A N 1
ATOM 651 C CA . LEU A 1 86 ? -7.939 -2.079 0.528 1.00 98.25 86 LEU A CA 1
ATOM 652 C C . LEU A 1 86 ? -7.877 -3.332 1.402 1.00 98.25 86 LEU A C 1
ATOM 654 O O . LEU A 1 86 ? -8.638 -3.468 2.357 1.00 98.25 86 LEU A O 1
ATOM 658 N N . MET A 1 87 ? -6.895 -4.190 1.152 1.00 98.25 87 MET A N 1
ATOM 659 C CA . MET A 1 87 ? -6.489 -5.240 2.079 1.00 98.25 87 MET A CA 1
ATOM 660 C C . MET A 1 87 ? -5.070 -4.961 2.562 1.00 98.25 87 MET A C 1
ATOM 662 O O . MET A 1 87 ? -4.138 -4.893 1.763 1.00 98.25 87 MET A O 1
ATOM 666 N N . ALA A 1 88 ? -4.891 -4.809 3.869 1.00 97.81 88 ALA A N 1
ATOM 667 C CA . ALA A 1 88 ? -3.580 -4.636 4.474 1.00 97.81 88 ALA A CA 1
ATOM 668 C C . ALA A 1 88 ? -3.235 -5.827 5.359 1.00 97.81 88 ALA A C 1
ATOM 670 O O . ALA A 1 88 ? -3.957 -6.118 6.312 1.00 97.81 88 ALA A O 1
ATOM 671 N N . LEU A 1 89 ? -2.145 -6.514 5.019 1.00 97.69 89 LEU A N 1
ATOM 672 C CA . LEU A 1 89 ? -1.645 -7.676 5.742 1.00 97.69 89 LEU A CA 1
ATOM 673 C C . LEU A 1 89 ? -0.693 -7.285 6.877 1.00 97.69 89 LEU A C 1
ATOM 675 O O . LEU A 1 89 ? -0.290 -6.132 7.018 1.00 97.69 89 LEU A O 1
ATOM 679 N N . ASP A 1 90 ? -0.364 -8.272 7.703 1.00 96.38 90 ASP A N 1
ATOM 680 C CA . ASP A 1 90 ? 0.299 -8.112 8.993 1.00 96.38 90 ASP A CA 1
ATOM 681 C C . ASP A 1 90 ? 1.573 -7.250 8.906 1.00 96.38 90 ASP A C 1
ATOM 683 O O . ASP A 1 90 ? 2.425 -7.430 8.027 1.00 96.38 90 ASP A O 1
ATOM 687 N N . HIS A 1 91 ? 1.710 -6.297 9.830 1.00 96.88 91 HIS A N 1
ATOM 688 C CA . HIS A 1 91 ? 2.832 -5.347 9.897 1.00 96.88 91 HIS A CA 1
ATOM 689 C C . HIS A 1 91 ? 3.018 -4.414 8.685 1.00 96.88 91 HIS A C 1
ATOM 691 O O . HIS A 1 91 ? 4.065 -3.761 8.578 1.00 96.88 91 HIS A O 1
ATOM 697 N N . ALA A 1 92 ? 2.049 -4.314 7.769 1.00 97.88 92 ALA A N 1
ATOM 698 C CA . ALA A 1 92 ? 2.098 -3.312 6.708 1.00 97.88 92 ALA A CA 1
ATOM 699 C C . ALA A 1 92 ? 2.073 -1.888 7.290 1.00 97.88 92 ALA A C 1
ATOM 701 O O . ALA A 1 92 ? 1.399 -1.602 8.284 1.00 97.88 92 ALA A O 1
ATOM 702 N N . ARG A 1 93 ? 2.815 -0.973 6.662 1.00 98.19 93 ARG A N 1
ATOM 703 C CA . ARG A 1 93 ? 2.914 0.423 7.087 1.00 98.19 93 ARG A CA 1
ATOM 704 C C . ARG A 1 93 ? 2.660 1.379 5.934 1.00 98.19 93 ARG A C 1
ATOM 706 O O . ARG A 1 93 ? 3.250 1.234 4.868 1.00 98.19 93 ARG A O 1
ATOM 713 N N . VAL A 1 94 ? 1.841 2.393 6.185 1.00 98.31 94 VAL A N 1
ATOM 714 C CA . VAL A 1 94 ? 1.708 3.572 5.320 1.00 98.31 94 VAL A CA 1
ATOM 715 C C . VAL A 1 94 ? 1.976 4.786 6.192 1.00 98.31 94 VAL A C 1
ATOM 717 O O . VAL A 1 94 ? 1.226 5.051 7.126 1.00 98.31 94 VAL A O 1
ATOM 720 N N . LEU A 1 95 ? 3.080 5.487 5.954 1.00 97.44 95 LEU A N 1
ATOM 721 C CA . LEU A 1 95 ? 3.457 6.619 6.805 1.00 97.44 95 LEU A CA 1
ATOM 722 C C . LEU A 1 95 ? 2.510 7.808 6.614 1.00 97.44 95 LEU A C 1
ATOM 724 O O . LEU A 1 95 ? 2.220 8.514 7.580 1.00 97.44 95 LEU A O 1
ATOM 728 N N . GLY A 1 96 ? 2.015 7.994 5.390 1.00 97.00 96 GLY A N 1
ATOM 729 C CA . GLY A 1 96 ? 1.065 9.035 5.040 1.00 97.00 96 GLY A CA 1
ATOM 730 C C . GLY A 1 96 ? -0.394 8.692 5.346 1.00 97.00 96 GLY A C 1
ATOM 731 O O . GLY A 1 96 ? -0.739 7.801 6.134 1.00 97.00 96 GLY A O 1
ATOM 732 N N . LYS A 1 97 ? -1.276 9.443 4.694 1.00 97.88 97 LYS A N 1
ATOM 733 C CA . LYS A 1 97 ? -2.722 9.277 4.741 1.00 97.88 97 LYS A CA 1
ATOM 734 C C . LYS A 1 97 ? -3.163 8.154 3.805 1.00 97.88 97 LYS A C 1
ATOM 736 O O . LYS A 1 97 ? -2.819 8.121 2.628 1.00 97.88 97 LYS A O 1
ATOM 741 N N . VAL A 1 98 ? -4.025 7.281 4.312 1.00 98.19 98 VAL A N 1
ATOM 742 C CA . VAL A 1 98 ? -4.729 6.259 3.538 1.00 98.19 98 VAL A CA 1
ATOM 743 C C . VAL A 1 98 ? -6.152 6.732 3.267 1.00 98.19 98 VAL A C 1
ATOM 745 O O . VAL A 1 98 ? -6.926 6.951 4.199 1.00 98.19 98 VAL A O 1
ATOM 748 N N . THR A 1 99 ? -6.508 6.870 1.994 1.00 97.94 99 THR A N 1
ATOM 749 C CA . THR A 1 99 ? -7.863 7.192 1.535 1.00 97.94 99 THR A CA 1
ATOM 750 C C . THR A 1 99 ? -8.383 6.046 0.676 1.00 97.94 99 THR A C 1
ATOM 752 O O . THR A 1 99 ? -7.847 5.786 -0.397 1.00 97.94 99 THR A O 1
ATOM 755 N N . CYS A 1 100 ? -9.435 5.374 1.131 1.00 97.00 100 CYS A N 1
ATOM 756 C CA . CYS A 1 100 ? -10.060 4.242 0.457 1.00 97.00 100 CYS A CA 1
ATOM 757 C C . CYS A 1 100 ? -11.518 4.571 0.110 1.00 97.00 100 CYS A C 1
ATOM 759 O O . CYS A 1 100 ? -12.311 4.937 0.973 1.00 97.00 100 CYS A O 1
ATOM 761 N N . LYS A 1 101 ? -11.909 4.480 -1.158 1.00 96.88 101 LYS A N 1
ATOM 762 C CA . LYS A 1 101 ? -13.310 4.718 -1.544 1.00 96.88 101 LYS A CA 1
ATOM 763 C C . LYS A 1 101 ? -14.212 3.505 -1.293 1.00 96.88 101 LYS A C 1
ATOM 765 O O . LYS A 1 101 ? -15.410 3.696 -1.114 1.00 96.88 101 LYS A O 1
ATOM 770 N N . GLY A 1 102 ? -13.661 2.297 -1.281 1.00 95.69 102 GLY A N 1
ATOM 771 C CA . GLY A 1 102 ? -14.354 1.071 -0.906 1.00 95.69 102 GLY A CA 1
ATOM 772 C C . GLY A 1 102 ? -14.165 0.741 0.570 1.00 95.69 102 GLY A C 1
ATOM 773 O O . GLY A 1 102 ? -14.023 1.633 1.414 1.00 95.69 102 GLY A O 1
ATOM 774 N N . SER A 1 103 ? -14.171 -0.550 0.877 1.00 96.75 103 SER A N 1
ATOM 775 C CA . SER A 1 103 ? -13.935 -1.098 2.211 1.00 96.75 103 SER A CA 1
ATOM 776 C C . SER A 1 103 ? -12.444 -1.333 2.464 1.00 96.75 103 SER A C 1
ATOM 778 O O . SER A 1 103 ? -11.637 -1.460 1.543 1.00 96.75 103 SER A O 1
ATOM 780 N N . ALA A 1 104 ? -12.054 -1.371 3.733 1.00 97.12 104 ALA A N 1
ATOM 781 C CA . ALA A 1 104 ? -10.691 -1.639 4.163 1.00 97.12 104 ALA A CA 1
ATOM 782 C C . ALA A 1 104 ? -10.671 -2.795 5.166 1.00 97.12 104 ALA A C 1
ATOM 784 O O . ALA A 1 104 ? -11.265 -2.689 6.238 1.00 97.12 104 ALA A O 1
ATOM 785 N N . VAL A 1 105 ? -9.956 -3.869 4.835 1.00 97.31 105 VAL A N 1
ATOM 786 C CA . VAL A 1 105 ? -9.682 -4.998 5.732 1.00 97.31 105 VAL A CA 1
ATOM 787 C C . VAL A 1 105 ? -8.235 -4.915 6.193 1.00 97.31 105 VAL A C 1
ATOM 789 O O . VAL A 1 105 ? -7.314 -4.848 5.378 1.00 97.31 105 VAL A O 1
ATOM 792 N N . ILE A 1 106 ? -8.025 -4.889 7.505 1.00 97.31 106 ILE A N 1
ATOM 793 C CA . ILE A 1 106 ? -6.743 -4.529 8.107 1.00 97.31 106 ILE A CA 1
ATOM 794 C C . ILE A 1 106 ? -6.337 -5.580 9.135 1.00 97.31 106 ILE A C 1
ATOM 796 O O . ILE A 1 106 ? -6.932 -5.6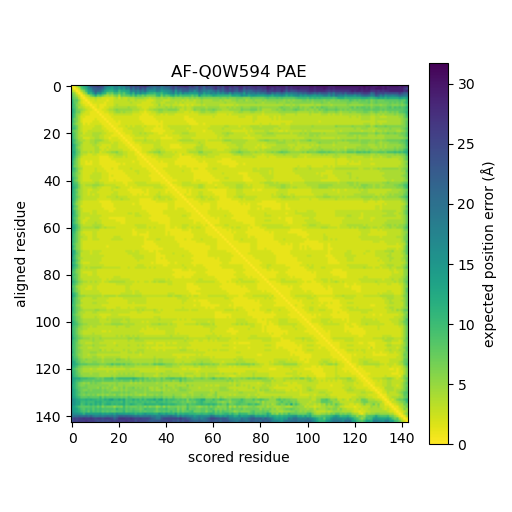88 10.205 1.00 97.31 106 ILE A O 1
ATOM 800 N N . ARG A 1 107 ? -5.307 -6.352 8.805 1.00 96.25 107 ARG A N 1
ATOM 801 C CA . ARG A 1 107 ? -4.725 -7.388 9.664 1.00 96.25 107 ARG A CA 1
ATOM 802 C C . ARG A 1 107 ? -3.983 -6.782 10.872 1.00 96.25 107 ARG A C 1
ATOM 804 O O . ARG A 1 107 ? -3.765 -5.566 10.913 1.00 96.25 107 ARG A O 1
ATOM 811 N N . PRO A 1 108 ? -3.606 -7.609 11.863 1.00 94.56 108 PRO A N 1
ATOM 812 C CA . PRO A 1 108 ? -2.883 -7.152 13.043 1.00 94.56 108 PRO A CA 1
ATOM 813 C C . PRO A 1 108 ? -1.599 -6.374 12.745 1.00 94.56 108 PRO A C 1
ATOM 815 O O . PRO A 1 108 ? -0.932 -6.556 11.726 1.00 94.56 108 PRO A O 1
ATOM 818 N N . ASP A 1 109 ? -1.252 -5.490 13.681 1.00 95.25 109 ASP A N 1
ATOM 819 C CA . ASP A 1 109 ? -0.015 -4.700 13.697 1.00 95.25 109 ASP A CA 1
ATOM 820 C C . ASP A 1 109 ? 0.248 -3.831 12.454 1.00 95.25 109 ASP A C 1
ATOM 822 O O . ASP A 1 109 ? 1.359 -3.328 12.257 1.00 95.25 109 ASP A O 1
ATOM 826 N N . VAL A 1 110 ? -0.783 -3.593 11.645 1.00 97.06 110 VAL A N 1
ATOM 827 C CA . VAL A 1 110 ? -0.767 -2.586 10.585 1.00 97.06 110 VAL A CA 1
ATOM 828 C C . VAL A 1 110 ? -0.773 -1.187 11.195 1.00 97.06 110 VAL A C 1
ATOM 830 O O . VAL A 1 110 ? -1.510 -0.915 12.144 1.00 97.06 110 VAL A O 1
ATOM 833 N N . ALA A 1 111 ? 0.030 -0.281 10.632 1.00 97.25 111 ALA A N 1
ATOM 834 C CA . ALA A 1 111 ? 0.115 1.103 11.088 1.00 97.25 111 ALA A CA 1
ATOM 835 C C . ALA A 1 111 ? 0.025 2.098 9.925 1.00 97.25 111 ALA A C 1
ATOM 837 O O . ALA A 1 111 ? 0.849 2.083 9.010 1.00 97.25 111 ALA A O 1
ATOM 838 N N . PHE A 1 112 ? -0.951 2.997 9.998 1.00 97.75 112 PHE A N 1
ATOM 839 C CA . PHE A 1 112 ? -1.187 4.079 9.051 1.00 97.75 112 PHE A CA 1
ATOM 840 C C . PHE A 1 112 ? -1.074 5.442 9.743 1.00 97.75 112 PHE A C 1
ATOM 842 O O . PHE A 1 112 ? -1.435 5.573 10.918 1.00 97.75 112 PHE A O 1
ATOM 849 N N . GLY A 1 113 ? -0.622 6.471 9.021 1.00 96.56 113 GLY A N 1
ATOM 850 C CA . GLY A 1 113 ? -0.619 7.847 9.531 1.00 96.56 113 GLY A CA 1
ATOM 851 C C . GLY A 1 113 ? -2.040 8.342 9.821 1.00 96.56 113 GLY A C 1
ATOM 852 O O . GLY A 1 113 ? -2.368 8.765 10.934 1.00 96.56 113 GLY A O 1
ATOM 853 N N . GLU A 1 114 ? -2.919 8.201 8.833 1.00 97.31 114 GLU A N 1
ATOM 854 C CA . GLU A 1 114 ? -4.361 8.422 8.951 1.00 97.31 114 GLU A CA 1
ATOM 855 C C . GLU A 1 114 ? -5.107 7.424 8.062 1.00 97.31 114 GLU A C 1
ATOM 857 O O . GLU A 1 114 ? -4.597 7.026 7.020 1.00 97.31 114 GLU A O 1
ATOM 862 N N . LEU A 1 115 ? -6.316 7.023 8.459 1.00 97.31 115 LEU A N 1
ATOM 863 C CA . LEU A 1 115 ? -7.165 6.137 7.668 1.00 97.31 115 LEU A CA 1
ATOM 864 C C . LEU A 1 115 ? -8.543 6.757 7.441 1.00 97.31 115 LEU A C 1
ATOM 866 O O . LEU A 1 115 ? -9.284 7.010 8.390 1.00 97.31 115 LEU A O 1
ATOM 870 N N . GLN A 1 116 ? -8.906 6.942 6.179 1.00 96.94 116 GLN A N 1
ATOM 871 C CA . GLN A 1 116 ? -10.236 7.345 5.745 1.00 96.94 116 GLN A CA 1
ATOM 872 C C . GLN A 1 116 ? -10.774 6.308 4.759 1.00 96.94 116 GLN A C 1
ATOM 874 O O . GLN A 1 116 ? -10.102 5.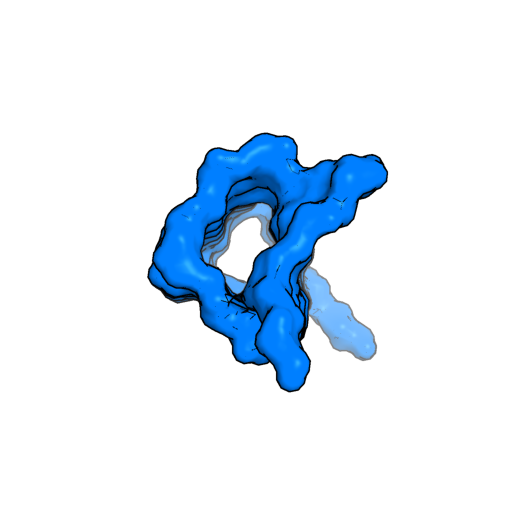973 3.788 1.00 96.94 116 GLN A O 1
ATOM 879 N N . SER A 1 117 ? -11.979 5.803 5.004 1.00 96.19 117 SER A N 1
ATOM 880 C CA . SER A 1 117 ? -12.693 4.912 4.097 1.00 96.19 117 SER A CA 1
ATOM 881 C C . SER A 1 117 ? -14.149 5.350 3.952 1.00 96.19 117 SER A C 1
ATOM 883 O O . SER A 1 117 ? -14.782 5.728 4.937 1.00 96.19 117 SER A O 1
ATOM 885 N N . ASN A 1 118 ? -14.703 5.297 2.741 1.00 95.19 118 ASN A N 1
ATOM 886 C CA . ASN A 1 118 ? -16.140 5.532 2.542 1.00 95.19 118 ASN A CA 1
ATOM 887 C C . ASN A 1 118 ? -16.980 4.267 2.807 1.00 95.19 118 ASN A C 1
ATOM 889 O O . ASN A 1 118 ? -18.203 4.358 2.929 1.00 95.19 118 ASN A O 1
ATOM 893 N N . GLY A 1 119 ? -16.339 3.098 2.881 1.00 93.81 119 GLY A N 1
ATOM 894 C CA . GLY A 1 119 ? -16.957 1.806 3.152 1.00 93.81 119 GLY A CA 1
ATOM 895 C C . GLY A 1 119 ? -16.787 1.340 4.598 1.00 93.81 119 GLY A C 1
ATOM 896 O O . GLY A 1 119 ? -16.687 2.136 5.541 1.00 93.81 119 GLY A O 1
ATOM 897 N N . LEU A 1 120 ? -16.796 0.017 4.762 1.00 94.75 120 LEU A N 1
ATOM 898 C CA . LEU A 1 120 ? -16.521 -0.657 6.027 1.00 94.75 120 LEU A CA 1
ATOM 899 C C . LEU A 1 120 ? -15.012 -0.662 6.291 1.00 94.75 120 LEU A C 1
ATOM 901 O O . LEU A 1 120 ? -14.236 -1.050 5.426 1.00 94.75 120 LEU A O 1
ATOM 905 N N . ILE A 1 121 ? -14.604 -0.300 7.503 1.00 96.50 121 ILE A N 1
ATOM 906 C CA . ILE A 1 121 ? -13.262 -0.557 8.022 1.00 96.50 121 ILE A CA 1
ATOM 907 C C . ILE A 1 121 ? -13.356 -1.729 8.989 1.00 96.50 121 ILE A C 1
ATOM 909 O O . ILE A 1 121 ? -13.875 -1.581 10.096 1.00 96.50 121 ILE A 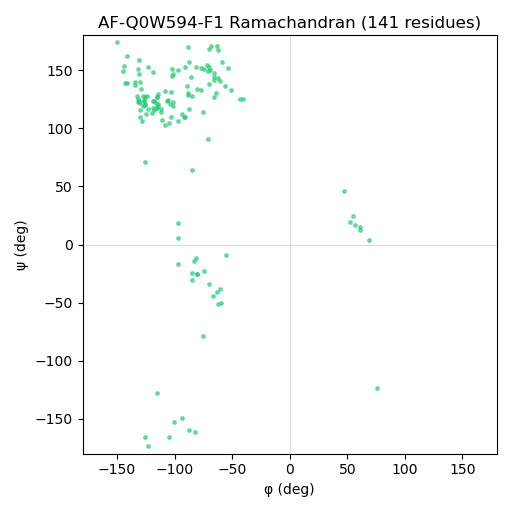O 1
ATOM 913 N N . GLU A 1 122 ? -12.816 -2.872 8.593 1.00 96.44 122 GLU A N 1
ATOM 914 C CA . GLU A 1 122 ? -12.628 -4.027 9.460 1.00 96.44 122 GLU A CA 1
ATOM 915 C C . GLU A 1 122 ? -11.155 -4.120 9.856 1.00 96.44 122 GLU A C 1
ATOM 917 O O . GLU A 1 122 ? -10.286 -4.212 8.992 1.00 96.44 122 GLU A O 1
ATOM 922 N N . TYR A 1 123 ? -10.854 -4.084 11.156 1.00 95.62 123 TYR A N 1
ATOM 923 C CA . TYR A 1 123 ? -9.480 -4.229 11.634 1.00 95.62 123 TYR A CA 1
ATOM 924 C C . TYR A 1 123 ? -9.347 -5.258 12.752 1.00 95.62 123 TYR A C 1
ATOM 926 O O . TYR A 1 123 ? -10.231 -5.411 13.599 1.00 95.62 123 TYR A O 1
ATOM 934 N N . TYR A 1 124 ? -8.206 -5.936 12.767 1.00 94.25 124 TYR A N 1
ATOM 935 C CA . TYR A 1 124 ? -7.871 -6.994 13.709 1.00 94.25 124 TYR A CA 1
ATOM 936 C C . TYR A 1 124 ? -6.806 -6.491 14.690 1.00 94.25 124 TYR A C 1
ATOM 938 O O . TYR A 1 124 ? -5.813 -5.880 14.303 1.00 94.25 124 TYR A O 1
ATOM 946 N N . GLY A 1 125 ? -7.018 -6.718 15.987 1.00 90.50 125 GLY A N 1
ATOM 947 C CA . GLY A 1 125 ? -6.058 -6.323 17.021 1.00 90.50 125 GLY A CA 1
ATOM 948 C C . GLY A 1 125 ? -6.051 -4.819 17.338 1.00 90.50 125 GLY A C 1
ATOM 949 O O . GLY A 1 125 ? -7.058 -4.258 17.792 1.00 90.50 125 GLY A O 1
ATOM 950 N N . LYS A 1 126 ? -4.885 -4.173 17.217 1.00 89.94 126 LYS A N 1
ATOM 951 C CA . LYS A 1 126 ? -4.704 -2.751 17.557 1.00 89.94 126 LYS A CA 1
ATOM 952 C C . LYS A 1 126 ? -5.280 -1.851 16.464 1.00 89.94 126 LYS A C 1
ATOM 954 O O . LYS A 1 126 ? -5.338 -2.217 15.297 1.00 89.94 126 LYS A O 1
ATOM 959 N N . LYS A 1 127 ? -5.715 -0.651 16.855 1.00 91.94 127 LYS A N 1
ATOM 960 C CA . LYS A 1 127 ? -6.245 0.334 15.906 1.00 91.94 127 LYS A CA 1
ATOM 961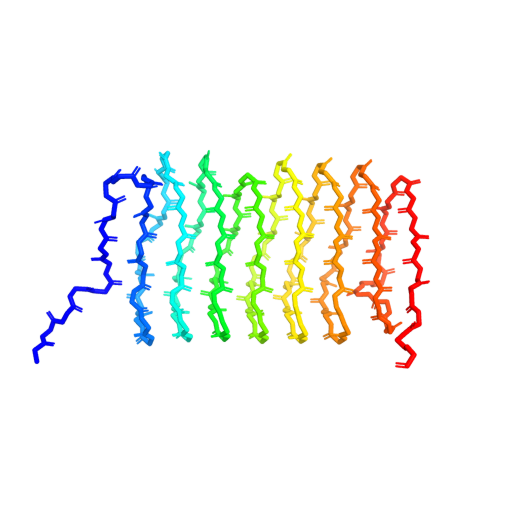 C C . LYS A 1 127 ? -5.126 0.767 14.941 1.00 91.94 127 LYS A C 1
ATOM 963 O O . LYS A 1 127 ? -4.071 1.171 15.430 1.00 91.94 127 LYS A O 1
ATOM 968 N N . PRO A 1 128 ? -5.355 0.754 13.616 1.00 93.81 128 PRO A N 1
ATOM 969 C CA . PRO A 1 128 ? -4.286 0.969 12.642 1.00 93.81 128 PRO A CA 1
ATOM 970 C C . PRO A 1 128 ? -3.823 2.423 12.534 1.00 93.81 128 PRO A C 1
ATOM 972 O O . PRO A 1 128 ? -2.702 2.674 12.119 1.00 93.81 128 PRO A O 1
ATOM 975 N N . ALA A 1 129 ? -4.647 3.396 12.922 1.00 95.19 129 ALA A N 1
ATOM 976 C CA . ALA A 1 129 ? -4.272 4.808 12.948 1.00 95.19 129 ALA A CA 1
ATOM 977 C C . ALA A 1 129 ? -4.920 5.521 14.137 1.00 95.19 129 ALA A C 1
ATOM 979 O O . ALA A 1 129 ? -6.010 5.153 14.583 1.00 95.19 129 ALA A O 1
ATOM 980 N N . LYS A 1 130 ? -4.294 6.601 14.625 1.00 92.06 130 LYS A N 1
ATOM 981 C CA . LYS A 1 130 ? -4.920 7.468 15.643 1.00 92.06 130 LYS A CA 1
ATOM 982 C C . LYS A 1 130 ? -6.226 8.052 15.098 1.00 92.06 130 LYS A C 1
ATOM 984 O O . LYS A 1 130 ? -7.286 7.924 15.723 1.00 92.06 130 LYS A O 1
ATOM 989 N N . LYS A 1 131 ? -6.150 8.620 13.891 1.00 94.25 131 LYS A N 1
ATOM 990 C CA . LYS A 1 131 ? -7.286 9.137 13.128 1.00 94.25 131 LYS A CA 1
ATOM 991 C C . LYS A 1 131 ? -7.795 8.056 12.175 1.00 94.25 131 LYS A C 1
ATOM 993 O O . LYS A 1 131 ? -7.110 7.683 11.228 1.00 94.25 131 LYS A O 1
ATOM 998 N N . THR A 1 132 ? -9.002 7.567 12.438 1.00 93.50 132 THR A N 1
ATOM 999 C CA . THR A 1 132 ? -9.695 6.599 11.581 1.00 93.50 132 THR A CA 1
ATOM 1000 C C . THR A 1 132 ? -11.119 7.079 11.360 1.00 93.50 132 THR A C 1
ATOM 1002 O O . THR A 1 132 ? -11.821 7.334 12.338 1.00 93.50 132 THR A O 1
ATOM 1005 N N . ARG A 1 133 ? -11.531 7.212 10.099 1.00 93.00 133 ARG A N 1
ATOM 1006 C CA . ARG A 1 133 ? -12.884 7.606 9.691 1.00 93.00 133 ARG A CA 1
ATOM 1007 C C . ARG A 1 133 ? -13.391 6.608 8.657 1.00 93.00 133 ARG A C 1
ATOM 1009 O O . ARG A 1 133 ? -12.810 6.501 7.588 1.00 93.00 133 ARG A O 1
ATOM 1016 N N . GLY A 1 134 ? -14.439 5.873 8.997 1.00 87.88 134 GLY A N 1
ATOM 1017 C CA . GLY A 1 134 ? -15.120 4.926 8.116 1.00 87.88 134 GLY A CA 1
ATOM 1018 C C . GLY A 1 134 ? -16.620 5.168 8.172 1.00 87.88 134 GLY A C 1
ATOM 1019 O O . GLY A 1 134 ? -17.094 5.718 9.169 1.00 87.88 134 GLY A O 1
ATOM 1020 N N . LYS A 1 135 ? -17.376 4.725 7.162 1.00 84.50 135 LYS A N 1
ATOM 1021 C CA . LYS A 1 135 ? -18.845 4.691 7.270 1.00 84.50 135 LYS A CA 1
ATOM 1022 C C . LYS A 1 135 ? -19.276 3.733 8.381 1.00 84.50 135 LYS A C 1
ATOM 1024 O O . LYS A 1 135 ? -20.180 4.037 9.150 1.00 84.50 135 LYS A O 1
ATOM 1029 N N . ILE A 1 136 ? -18.594 2.594 8.471 1.00 86.75 136 ILE A N 1
ATOM 1030 C CA . ILE A 1 136 ? -18.721 1.619 9.556 1.00 86.75 136 ILE A CA 1
ATOM 1031 C C . ILE A 1 136 ? -17.304 1.230 9.969 1.00 86.75 136 ILE A C 1
ATOM 1033 O O . ILE A 1 136 ? -16.450 1.037 9.108 1.00 86.75 136 ILE A O 1
ATOM 1037 N N . VAL A 1 137 ? -17.037 1.134 11.270 1.00 90.81 137 VAL A N 1
ATOM 1038 C CA . VAL A 1 137 ? -15.729 0.724 11.794 1.00 90.81 137 VAL A CA 1
ATOM 1039 C C . VAL A 1 137 ? -15.936 -0.420 12.778 1.00 90.81 137 VAL A C 1
ATOM 1041 O O . VAL A 1 137 ? -16.613 -0.253 13.790 1.00 90.81 137 VAL A O 1
ATOM 1044 N N . THR A 1 138 ? -15.354 -1.581 12.490 1.00 92.38 138 THR A N 1
ATOM 1045 C CA . THR A 1 138 ? -15.527 -2.803 13.279 1.00 92.38 138 THR A CA 1
ATOM 1046 C C . THR A 1 138 ? -14.174 -3.388 13.654 1.00 92.38 138 THR A C 1
ATOM 1048 O O . THR A 1 138 ? -13.324 -3.640 12.802 1.00 92.38 138 THR A O 1
ATOM 1051 N N . LYS A 1 139 ? -13.991 -3.638 14.952 1.00 92.44 139 LYS A N 1
ATOM 1052 C CA . LYS A 1 139 ? -12.863 -4.409 15.469 1.00 92.44 139 LYS A CA 1
ATOM 1053 C C . LYS A 1 139 ? -13.233 -5.888 15.492 1.00 92.44 139 LYS A C 1
ATOM 1055 O O . LYS A 1 139 ? -14.250 -6.252 16.080 1.00 92.44 139 LYS A O 1
ATOM 1060 N N . LYS A 1 140 ? -12.387 -6.735 14.916 1.00 88.62 140 LYS A N 1
ATOM 1061 C CA . LYS A 1 140 ? -12.468 -8.191 15.047 1.00 88.62 140 LYS A CA 1
ATOM 1062 C C . LYS A 1 140 ? -11.422 -8.681 16.047 1.00 88.62 140 LYS A C 1
ATOM 1064 O O . LYS A 1 140 ? -10.335 -8.112 16.174 1.00 88.62 1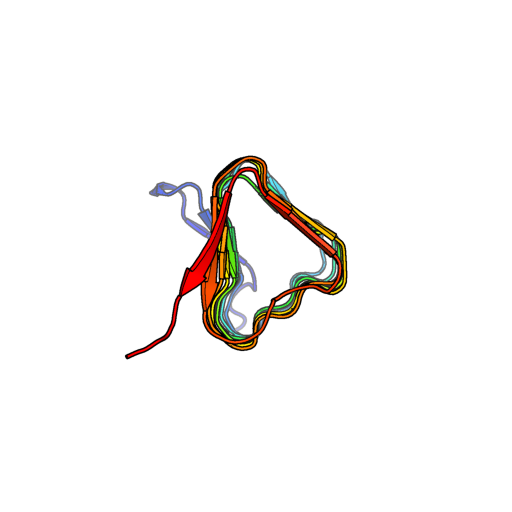40 LYS A O 1
ATOM 1069 N N . VAL A 1 141 ? -11.784 -9.721 16.787 1.00 78.75 141 VAL A N 1
ATOM 1070 C CA . VAL A 1 141 ? -10.886 -10.446 17.689 1.00 78.75 141 VAL A CA 1
ATOM 1071 C C . VAL A 1 141 ? -10.492 -11.721 16.950 1.00 78.75 141 VAL A C 1
ATOM 1073 O O . VAL A 1 141 ? -11.381 -12.450 16.509 1.00 78.75 141 VAL A O 1
ATOM 1076 N N . GLU A 1 142 ? -9.195 -11.956 16.746 1.00 63.44 142 GLU A N 1
ATOM 1077 C CA . GLU A 1 142 ? -8.727 -13.274 16.299 1.00 63.44 142 GLU A CA 1
ATOM 1078 C C . GLU A 1 142 ? -9.019 -14.280 17.422 1.00 63.44 142 GLU A C 1
ATOM 1080 O O . GLU A 1 142 ? -8.715 -14.003 18.584 1.00 63.44 142 GLU A O 1
ATOM 1085 N N . LYS A 1 143 ? -9.709 -15.375 17.079 1.00 52.78 143 LYS A N 1
ATOM 1086 C CA . LYS A 1 143 ? -9.940 -16.514 17.977 1.00 52.78 143 LYS A CA 1
ATOM 1087 C C . LYS A 1 143 ? -8.694 -17.379 18.058 1.00 52.78 143 LYS A C 1
ATOM 1089 O O . LYS A 1 143 ? -8.035 -17.521 17.005 1.00 52.78 143 LYS A O 1
#

Secondary structure (DSSP, 8-state):
----SEEEETTTTEEEEPTT-EE-S-EEESSEEEEPTT-EE-S-EEESS-EEE-TT-EESS-EEESSEEE-TT-EE-S-EEESS-EEE-TT-EEEEEEEESS-EEE-TT-EEEEEEESSEEEEESS-S-SEEE-SEEEEEPP-